Protein AF-A0A7G8BDU5-F1 (afdb_monomer_lite)

Sequence (96 aa):
MIPECQHVLPGGKKCRAIALRGKTHCHHHSPTRKRHAPRPYRLRQTALLGPLPELSSHDAVQQVISQTVHALANGDISVCRAQVLITSLQLAAKTL

Organism: NCBI:txid2763107

pLDDT: mean 81.03, std 14.31, range [47.91, 93.5]

Foldseek 3Di:
DFAAAQDQDPVRDGHRHTPDVPGNHRPVPPPVPPVPPPPPPPPLPPPLPPPQPDLPDPVSLVVVLVSLVVSVVVVSDDPVVSVVSNVVSVVVNVVD

Structure (mmCIF, N/CA/C/O backbone):
data_AF-A0A7G8BDU5-F1
#
_entry.id   AF-A0A7G8BDU5-F1
#
loop_
_atom_site.group_PDB
_atom_site.id
_atom_site.type_symbol
_atom_site.label_atom_id
_atom_site.label_alt_id
_atom_site.label_comp_id
_atom_site.label_asym_id
_atom_site.label_entity_id
_atom_site.label_seq_id
_atom_site.pdbx_PDB_ins_code
_atom_site.Cartn_x
_atom_site.Cartn_y
_atom_site.Cartn_z
_atom_site.occupancy
_atom_site.B_iso_or_equiv
_atom_site.auth_seq_id
_atom_site.auth_comp_id
_atom_site.auth_asym_id
_atom_site.auth_atom_id
_atom_site.pdbx_PDB_model_num
ATOM 1 N N . MET A 1 1 ? -22.677 12.616 36.542 1.00 73.62 1 MET A N 1
ATOM 2 C CA . MET A 1 1 ? -21.639 11.562 36.455 1.00 73.62 1 MET A CA 1
ATOM 3 C C . MET A 1 1 ? -21.302 11.316 34.994 1.00 73.62 1 MET A C 1
ATOM 5 O O . MET A 1 1 ? -22.220 11.229 34.189 1.00 73.62 1 MET A O 1
ATOM 9 N N . ILE A 1 2 ? -20.017 11.235 34.646 1.00 81.75 2 ILE A N 1
ATOM 10 C CA . ILE A 1 2 ? -19.577 10.854 33.298 1.00 81.75 2 ILE A CA 1
ATOM 11 C C . ILE A 1 2 ? -19.476 9.321 33.274 1.00 81.75 2 ILE A C 1
ATOM 13 O O . ILE A 1 2 ? -18.748 8.776 34.102 1.00 81.75 2 ILE A O 1
ATOM 17 N N . PRO A 1 3 ? -20.211 8.609 32.401 1.00 87.69 3 PRO A N 1
ATOM 18 C CA . PRO A 1 3 ? -20.175 7.152 32.382 1.00 87.69 3 PRO A CA 1
ATOM 19 C C . PRO A 1 3 ? -18.804 6.647 31.920 1.00 87.69 3 PRO A C 1
ATOM 21 O O . PRO A 1 3 ? -18.249 7.132 30.935 1.00 87.69 3 PRO A O 1
ATOM 24 N N . GLU A 1 4 ? -18.268 5.648 32.615 1.00 92.06 4 GLU A N 1
ATOM 25 C CA . GLU A 1 4 ? -17.043 4.944 32.226 1.00 92.06 4 GLU A CA 1
ATOM 26 C C . GLU A 1 4 ? -17.348 3.735 31.339 1.00 92.06 4 GLU A C 1
ATOM 28 O O . GLU A 1 4 ? -18.440 3.162 31.365 1.00 92.06 4 GLU A O 1
ATOM 33 N N . CYS A 1 5 ? -16.352 3.312 30.566 1.00 93.00 5 CYS A N 1
ATOM 34 C CA . CYS A 1 5 ? -16.430 2.111 29.755 1.00 93.00 5 CYS A CA 1
ATOM 35 C C . CYS A 1 5 ? -16.648 0.863 30.625 1.00 93.00 5 CYS A C 1
ATOM 37 O O . CYS A 1 5 ? -15.909 0.595 31.570 1.00 93.00 5 CYS A O 1
ATOM 39 N N . GLN A 1 6 ? -17.612 0.030 30.241 1.00 92.12 6 GLN A N 1
ATOM 40 C CA . GLN A 1 6 ? -17.917 -1.219 30.948 1.00 92.12 6 GLN A CA 1
ATOM 41 C C . GLN A 1 6 ? -17.025 -2.412 30.542 1.00 92.12 6 GLN A C 1
ATOM 43 O O . GLN A 1 6 ? -17.218 -3.513 31.042 1.00 92.12 6 GLN A O 1
ATOM 48 N N . HIS A 1 7 ? -16.032 -2.219 29.664 1.00 90.94 7 HIS A N 1
ATOM 49 C CA . HIS A 1 7 ? -15.172 -3.307 29.188 1.00 90.94 7 HIS A CA 1
ATOM 50 C C . HIS A 1 7 ? -14.170 -3.756 30.260 1.00 90.94 7 HIS A C 1
ATOM 52 O O . HIS A 1 7 ? -13.492 -2.922 30.867 1.00 90.94 7 HIS A O 1
ATOM 58 N N . VAL A 1 8 ? -14.026 -5.070 30.434 1.00 91.94 8 VAL A N 1
ATOM 59 C CA . VAL A 1 8 ? -13.012 -5.696 31.293 1.00 91.94 8 VAL A CA 1
ATOM 60 C C . VAL A 1 8 ? -11.864 -6.187 30.413 1.00 91.94 8 VAL A C 1
ATOM 62 O O . VAL A 1 8 ? -12.076 -6.941 29.467 1.00 91.94 8 VAL A O 1
ATOM 65 N N . LEU A 1 9 ? -10.649 -5.716 30.698 1.00 88.12 9 LEU A N 1
ATOM 66 C CA . LEU A 1 9 ? -9.432 -6.104 29.986 1.00 88.12 9 LEU A CA 1
ATOM 67 C C . LEU A 1 9 ? -9.073 -7.574 30.281 1.00 88.12 9 LEU A C 1
ATOM 69 O O . LEU A 1 9 ? -9.460 -8.085 31.331 1.00 88.12 9 LEU A O 1
ATOM 73 N N . PRO A 1 10 ? -8.256 -8.238 29.437 1.00 85.62 10 PRO A N 1
ATOM 74 C CA . PRO A 1 10 ? -7.858 -9.639 29.642 1.00 85.62 10 PRO A CA 1
ATOM 75 C C . PRO A 1 10 ? -7.230 -9.936 31.013 1.00 85.62 10 PRO A C 1
ATOM 77 O O . PRO A 1 10 ? -7.355 -11.040 31.520 1.00 85.62 10 PRO A O 1
ATOM 80 N N . GLY A 1 11 ? -6.595 -8.942 31.645 1.00 86.38 11 GLY A N 1
ATOM 81 C CA . GLY A 1 11 ? -6.048 -9.045 33.003 1.00 86.38 11 GLY A CA 1
ATOM 82 C C . GLY A 1 11 ? -7.038 -8.717 34.131 1.00 86.38 11 GLY A C 1
ATOM 83 O O . GLY A 1 11 ? -6.600 -8.333 35.211 1.00 86.38 11 GLY A O 1
ATOM 84 N N . GLY A 1 12 ? -8.350 -8.732 33.876 1.00 89.44 12 GLY A N 1
ATOM 85 C CA . GLY A 1 12 ? -9.407 -8.488 34.871 1.00 89.44 12 GLY A CA 1
ATOM 86 C C . GLY A 1 12 ? -9.617 -7.022 35.277 1.00 89.44 12 GLY A C 1
ATOM 87 O O . GLY A 1 12 ? -10.565 -6.699 35.988 1.00 89.44 12 GLY A O 1
ATOM 88 N N . LYS A 1 13 ? -8.768 -6.097 34.817 1.00 89.69 13 LYS A N 1
ATOM 89 C CA . LYS A 1 13 ? -8.900 -4.662 35.115 1.00 89.69 13 LYS A CA 1
ATOM 90 C C . LYS A 1 13 ? -9.979 -4.020 34.242 1.00 89.69 13 LYS A C 1
ATOM 92 O O . LYS A 1 13 ? -10.033 -4.256 33.037 1.00 89.69 13 LYS A O 1
ATOM 97 N N . LYS A 1 14 ? -10.803 -3.147 34.824 1.00 91.31 14 LYS A N 1
ATOM 98 C CA . LYS A 1 14 ? -11.809 -2.377 34.079 1.00 91.31 14 LYS A CA 1
ATOM 99 C C . LYS A 1 14 ? -11.151 -1.295 33.217 1.00 91.31 14 LYS A C 1
ATOM 101 O O . LYS A 1 14 ? -10.174 -0.663 33.626 1.00 91.31 14 LYS A O 1
ATOM 106 N N . CYS A 1 15 ? -11.692 -1.067 32.026 1.00 89.19 15 CYS A N 1
ATOM 107 C CA . CYS A 1 15 ? -11.275 0.027 31.162 1.00 89.19 15 CYS A CA 1
ATOM 108 C C . CYS A 1 15 ? -11.644 1.372 31.809 1.00 89.19 15 CYS A C 1
ATOM 110 O O . CYS A 1 15 ? -12.818 1.677 31.976 1.00 89.19 15 CYS A O 1
ATOM 112 N N . ARG A 1 16 ? -10.642 2.195 32.132 1.00 91.50 16 ARG A N 1
ATOM 113 C CA . ARG A 1 16 ? -10.817 3.518 32.769 1.00 91.50 16 ARG A CA 1
ATOM 114 C C . ARG A 1 16 ? -11.138 4.649 31.780 1.00 91.50 16 ARG A C 1
ATOM 116 O O . ARG A 1 16 ? -11.025 5.822 32.112 1.00 91.50 16 ARG A O 1
ATOM 123 N N . ALA A 1 17 ? -11.463 4.313 30.533 1.00 91.62 17 ALA A N 1
ATOM 124 C CA . ALA A 1 17 ? -11.804 5.304 29.519 1.00 91.62 17 ALA A CA 1
ATOM 125 C C . ALA A 1 17 ? -13.265 5.747 29.660 1.00 91.62 17 ALA A C 1
ATOM 127 O O . ALA A 1 17 ? -14.133 4.943 30.000 1.00 91.62 17 ALA A O 1
ATOM 128 N N . ILE A 1 18 ? -13.550 7.000 29.311 1.00 92.62 18 ILE A N 1
ATOM 129 C CA . ILE A 1 18 ? -14.911 7.544 29.297 1.00 92.62 18 ILE A CA 1
ATOM 130 C C . ILE A 1 18 ? -15.739 6.857 28.202 1.00 92.62 18 ILE A C 1
ATOM 132 O O . ILE A 1 18 ? -15.276 6.657 27.071 1.00 92.62 18 ILE A O 1
ATOM 136 N N . ALA A 1 19 ? -16.969 6.477 28.538 1.00 92.31 19 ALA A N 1
ATOM 137 C CA . ALA A 1 19 ? -17.923 5.950 27.581 1.00 92.31 19 ALA A CA 1
ATOM 138 C C . ALA A 1 19 ? -18.417 7.060 26.644 1.00 92.31 19 ALA A C 1
ATOM 140 O O . ALA A 1 19 ? -18.572 8.220 27.028 1.00 92.31 19 ALA A O 1
ATOM 141 N N . LEU A 1 20 ? -18.663 6.703 25.383 1.00 89.44 20 LEU A N 1
ATOM 142 C CA . LEU A 1 20 ? -19.249 7.638 24.425 1.00 89.44 20 LEU A CA 1
ATOM 143 C C . LEU A 1 20 ? -20.650 8.069 24.892 1.00 89.44 20 LEU A C 1
ATOM 145 O O . LEU A 1 20 ? -21.353 7.297 25.543 1.00 89.44 20 LEU A O 1
ATOM 149 N N . ARG A 1 21 ? -21.080 9.286 24.529 1.00 88.38 21 ARG A N 1
ATOM 150 C CA . ARG A 1 21 ? -22.416 9.798 24.889 1.00 88.38 21 ARG A CA 1
ATOM 151 C C . ARG A 1 21 ? -23.503 8.802 24.466 1.00 88.38 21 ARG A C 1
ATOM 153 O O . ARG A 1 21 ? -23.546 8.398 23.306 1.00 88.38 21 ARG A O 1
ATOM 160 N N . GLY A 1 22 ? -24.344 8.395 25.419 1.00 86.88 22 GLY A N 1
ATOM 161 C CA . GLY A 1 22 ? -25.429 7.431 25.199 1.00 86.88 22 GLY A CA 1
ATOM 162 C C . GLY A 1 22 ? -24.984 5.981 24.965 1.00 86.88 22 GLY A C 1
ATOM 163 O O . GLY A 1 22 ? -25.804 5.159 24.570 1.00 86.88 22 GLY A O 1
ATOM 164 N N . LYS A 1 23 ? -23.705 5.641 25.179 1.00 88.69 23 LYS A N 1
ATOM 165 C CA . LYS A 1 23 ? -23.169 4.280 25.010 1.00 88.69 23 LYS A CA 1
ATOM 166 C C . LYS A 1 23 ? -22.538 3.770 26.307 1.00 88.69 23 LYS A C 1
ATOM 168 O O . LYS A 1 23 ? -22.142 4.541 27.169 1.00 88.69 23 LYS A O 1
ATOM 173 N N . THR A 1 24 ? -22.385 2.451 26.406 1.00 90.44 24 THR 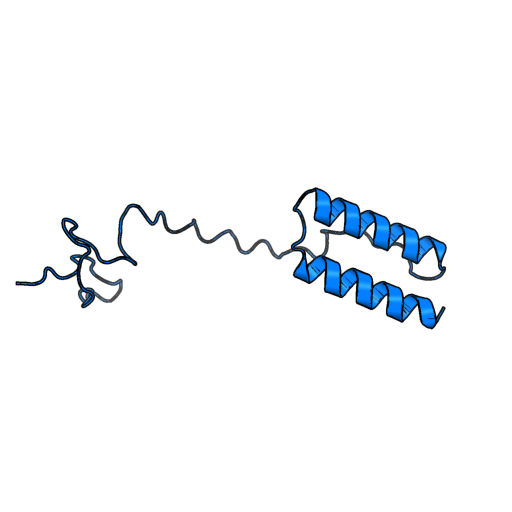A N 1
ATOM 174 C CA . THR A 1 24 ? -21.753 1.755 27.547 1.00 90.44 24 THR A CA 1
ATOM 175 C C . THR A 1 24 ? -20.242 1.552 27.392 1.00 90.44 24 THR A C 1
ATOM 177 O O . THR A 1 24 ? -19.552 1.156 28.331 1.00 90.44 24 THR A O 1
ATOM 180 N N . HIS A 1 25 ? -19.701 1.829 26.204 1.00 91.25 25 HIS A N 1
ATOM 181 C CA . HIS A 1 25 ? -18.307 1.577 25.854 1.00 91.25 25 HIS A CA 1
ATOM 182 C C . HIS A 1 25 ? -17.611 2.844 25.347 1.00 91.25 25 HIS A C 1
ATOM 184 O O . HIS A 1 25 ? -18.237 3.721 24.741 1.00 91.25 25 HIS A O 1
ATOM 190 N N . CYS A 1 26 ? -16.297 2.933 25.569 1.00 91.44 26 CYS A N 1
ATOM 191 C CA . CYS A 1 26 ? -15.467 3.986 24.991 1.00 91.44 26 CYS A CA 1
ATOM 192 C C . CYS A 1 26 ? -15.317 3.805 23.476 1.00 91.44 26 CYS A C 1
ATOM 194 O O . CYS A 1 26 ? -15.687 2.779 22.902 1.00 91.44 26 CYS A O 1
ATOM 196 N N . HIS A 1 27 ? -14.709 4.788 22.818 1.00 87.44 27 HIS A N 1
ATOM 197 C CA . HIS A 1 27 ? -14.456 4.739 21.380 1.00 87.44 27 HIS A CA 1
ATOM 198 C C . HIS A 1 27 ? -13.681 3.488 20.921 1.00 87.44 27 HIS A C 1
ATOM 200 O O . HIS A 1 27 ? -13.946 2.984 19.832 1.00 87.44 27 HIS A O 1
ATOM 206 N N . HIS A 1 28 ? -12.766 2.961 21.743 1.00 85.31 28 HIS A N 1
ATOM 207 C CA . HIS A 1 28 ? -11.961 1.777 21.417 1.00 85.31 28 HIS A CA 1
ATOM 208 C C . HIS A 1 28 ? -12.728 0.453 21.581 1.00 85.31 28 HIS A C 1
ATOM 210 O O . HIS A 1 28 ? -12.522 -0.479 20.809 1.00 85.31 28 HIS A O 1
ATOM 216 N N . HIS A 1 29 ? -13.640 0.387 22.552 1.00 87.38 29 HIS A N 1
ATOM 217 C CA . HIS A 1 29 ? -14.443 -0.802 22.856 1.00 87.38 29 HIS A CA 1
ATOM 218 C C . HIS A 1 29 ? -15.874 -0.714 22.314 1.00 87.38 29 HIS A C 1
ATOM 220 O O . HIS A 1 29 ? -16.731 -1.506 22.694 1.00 87.38 29 HIS A O 1
ATOM 226 N N . SER A 1 30 ? -16.164 0.263 21.450 1.00 84.38 30 SER A N 1
ATOM 227 C CA . SER A 1 30 ? -17.491 0.400 20.862 1.00 84.38 30 SER A CA 1
ATOM 228 C C . SER A 1 30 ? -17.782 -0.803 19.953 1.00 84.38 30 SER A C 1
ATOM 230 O O . SER A 1 30 ? -16.957 -1.086 19.087 1.00 84.38 30 SER A O 1
ATOM 232 N N . PRO A 1 31 ? -18.946 -1.470 20.071 1.00 72.12 31 PRO A N 1
ATOM 233 C CA . PRO A 1 31 ? -19.303 -2.621 19.231 1.00 72.12 31 PRO A CA 1
ATOM 234 C C . PRO A 1 31 ? -19.277 -2.314 17.727 1.00 72.12 31 PRO A C 1
ATOM 236 O O . PRO A 1 31 ? -19.058 -3.198 16.904 1.00 72.12 31 PRO A O 1
ATOM 239 N N . THR A 1 32 ? -19.473 -1.042 17.360 1.00 68.38 32 THR A N 1
ATOM 240 C CA . THR A 1 32 ? -19.410 -0.570 15.970 1.00 68.38 32 THR A CA 1
ATOM 241 C C . THR A 1 32 ? -17.989 -0.549 15.419 1.00 68.38 32 THR A C 1
ATOM 243 O O . THR A 1 32 ? -17.810 -0.668 14.209 1.00 68.38 32 THR A O 1
ATOM 246 N N . ARG A 1 33 ? -16.961 -0.482 16.279 1.00 65.31 33 ARG A N 1
ATOM 247 C CA . ARG A 1 33 ? -15.637 -0.984 15.915 1.00 65.31 33 ARG A CA 1
ATOM 248 C C . ARG A 1 33 ? -15.729 -2.500 15.972 1.00 65.31 33 ARG A C 1
ATOM 250 O O . ARG A 1 33 ? -15.242 -3.131 16.908 1.00 65.31 33 ARG A O 1
ATOM 257 N N . LYS A 1 34 ? -16.291 -3.101 14.921 1.00 57.28 34 LYS A N 1
ATOM 258 C CA . LYS A 1 34 ? -15.795 -4.406 14.490 1.00 57.28 34 LYS A CA 1
ATOM 259 C C . LYS A 1 34 ? -14.285 -4.213 14.431 1.00 57.28 34 LYS A C 1
ATOM 261 O O . LYS A 1 34 ? -13.812 -3.452 13.587 1.00 57.28 34 LYS A O 1
ATOM 266 N N . ARG A 1 35 ? -13.541 -4.769 15.399 1.00 57.06 35 ARG A N 1
ATOM 267 C CA . ARG A 1 35 ? -12.089 -4.904 15.275 1.00 57.06 35 ARG A CA 1
ATOM 268 C C . ARG A 1 35 ? -11.952 -5.505 13.892 1.00 57.06 35 ARG A C 1
ATOM 270 O O . ARG A 1 35 ? -12.489 -6.593 13.690 1.00 57.06 35 ARG A O 1
ATOM 277 N N . HIS A 1 36 ? -11.419 -4.755 12.922 1.00 49.84 36 HIS A N 1
ATOM 278 C CA . HIS A 1 36 ? -11.092 -5.350 11.638 1.00 49.84 36 HIS A CA 1
ATOM 279 C C . HIS A 1 36 ? -10.330 -6.600 12.031 1.00 49.84 36 HIS A C 1
ATOM 281 O O . HIS A 1 36 ? -9.323 -6.466 12.734 1.00 49.84 36 HIS A O 1
ATOM 287 N N . ALA A 1 37 ? -10.919 -7.777 11.760 1.00 54.78 37 ALA A N 1
ATOM 288 C C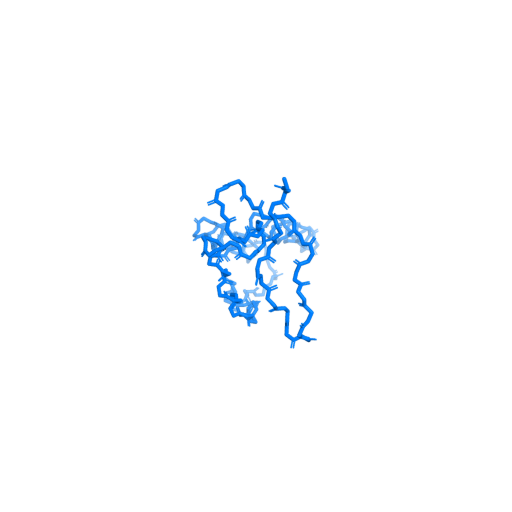A . ALA A 1 37 ? -10.313 -9.048 12.125 1.00 54.78 37 ALA A CA 1
ATOM 289 C C . ALA A 1 37 ? -8.851 -8.895 11.738 1.00 54.78 37 ALA A C 1
ATOM 291 O O . ALA A 1 37 ? -8.657 -8.402 10.618 1.00 54.78 37 ALA A O 1
ATOM 292 N N . PRO A 1 38 ? -7.888 -9.119 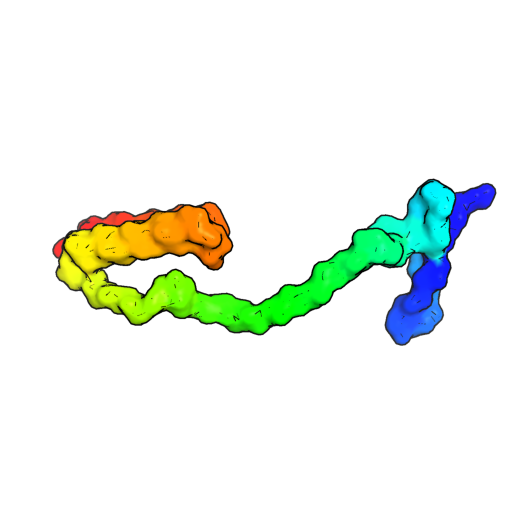12.664 1.00 50.44 38 PRO A N 1
ATOM 293 C CA . PRO A 1 38 ? -6.485 -8.819 12.420 1.00 50.44 38 PRO A CA 1
ATOM 294 C C . PRO A 1 38 ? -6.210 -9.369 11.042 1.00 50.44 38 PRO A C 1
ATOM 296 O O . PRO A 1 38 ? -6.329 -10.579 10.847 1.00 50.44 38 PRO A O 1
ATOM 299 N N . ARG A 1 39 ? -6.079 -8.454 10.063 1.00 55.28 39 ARG A N 1
ATOM 300 C CA . ARG A 1 39 ? -6.041 -8.839 8.654 1.00 55.28 39 ARG A CA 1
ATOM 301 C C . ARG A 1 39 ? -4.897 -9.824 8.677 1.00 55.28 39 ARG A C 1
ATOM 303 O O . ARG A 1 39 ? -3.847 -9.394 9.177 1.00 55.28 39 ARG A O 1
ATOM 310 N N . PRO A 1 40 ? -5.125 -11.118 8.347 1.00 50.78 40 PRO A N 1
ATOM 311 C CA . PRO A 1 40 ? -4.110 -12.131 8.570 1.00 50.78 40 PRO A CA 1
ATOM 312 C C . PRO A 1 40 ? -2.845 -11.504 8.041 1.00 50.78 40 PRO A C 1
ATOM 314 O O . PRO A 1 40 ? -2.917 -10.845 6.992 1.00 50.78 40 PRO A O 1
ATOM 317 N N . TYR A 1 41 ? -1.771 -11.551 8.831 1.00 48.47 41 TYR A N 1
ATOM 318 C CA . TYR A 1 41 ? -0.454 -11.181 8.356 1.00 48.47 41 TYR A CA 1
ATOM 319 C C . TYR A 1 41 ? -0.227 -12.121 7.177 1.00 48.47 41 TYR A C 1
ATOM 321 O O . TYR A 1 41 ? 0.325 -13.206 7.309 1.00 48.47 41 TYR A O 1
ATOM 329 N N . ARG A 1 42 ? -0.787 -11.765 6.015 1.00 52.06 42 ARG A N 1
ATOM 330 C CA . ARG A 1 42 ? -0.375 -12.256 4.735 1.00 52.06 42 ARG A CA 1
ATOM 331 C C . ARG A 1 42 ? 1.045 -11.773 4.815 1.00 52.06 42 ARG A C 1
ATOM 333 O O . ARG A 1 42 ? 1.265 -10.561 4.746 1.00 52.06 42 ARG A O 1
ATOM 340 N N . LEU A 1 43 ? 1.959 -12.706 5.098 1.00 47.91 43 LEU A N 1
ATOM 341 C CA . LEU A 1 43 ? 3.282 -12.716 4.504 1.00 47.91 43 LEU A CA 1
ATOM 342 C C . LEU A 1 43 ? 3.067 -12.001 3.192 1.00 47.91 43 LEU A C 1
ATOM 344 O O . LEU A 1 43 ? 2.334 -12.516 2.343 1.00 47.91 43 LEU A O 1
ATOM 348 N N . ARG A 1 44 ? 3.419 -10.713 3.165 1.00 53.41 44 ARG A N 1
ATOM 349 C CA . ARG A 1 44 ? 2.978 -9.819 2.106 1.00 53.41 44 ARG A CA 1
ATOM 350 C C . ARG A 1 44 ? 3.925 -10.210 1.009 1.00 53.41 44 ARG A C 1
ATOM 352 O O . ARG A 1 44 ? 4.997 -9.622 0.916 1.00 53.41 44 ARG A O 1
ATOM 359 N N . GLN A 1 45 ? 3.585 -11.334 0.376 1.00 50.09 45 GLN A N 1
ATOM 360 C CA . GLN A 1 45 ? 4.446 -12.079 -0.499 1.00 50.09 45 GLN A CA 1
ATOM 361 C C . GLN A 1 45 ? 4.949 -11.016 -1.444 1.00 50.09 45 GLN A C 1
ATOM 363 O O . GLN A 1 45 ? 4.178 -10.295 -2.080 1.00 50.09 45 GLN A O 1
ATOM 368 N N . THR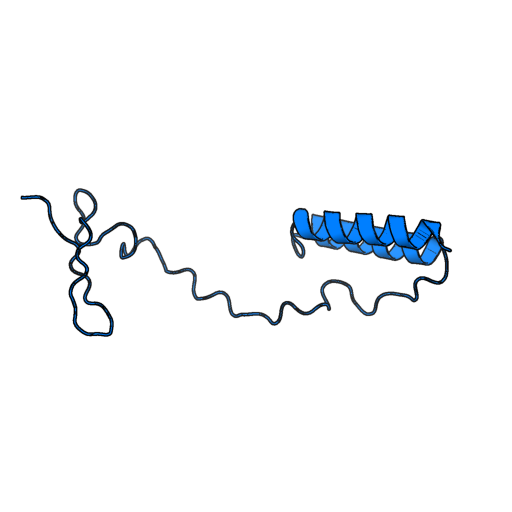 A 1 46 ? 6.257 -10.909 -1.511 1.00 50.19 46 THR A N 1
ATOM 369 C CA . THR A 1 46 ? 6.991 -10.263 -2.587 1.00 50.19 46 THR A CA 1
ATOM 370 C C . THR A 1 46 ? 6.664 -10.883 -3.961 1.00 50.19 46 THR A C 1
ATOM 372 O O . THR A 1 46 ? 7.400 -10.660 -4.901 1.00 50.19 46 THR A O 1
ATOM 375 N N . ALA A 1 47 ? 5.553 -11.622 -4.082 1.00 52.56 47 ALA A N 1
ATOM 376 C CA . ALA A 1 47 ? 4.928 -12.160 -5.278 1.00 52.56 47 ALA A CA 1
ATOM 377 C C . ALA A 1 47 ? 3.845 -11.224 -5.861 1.00 52.56 47 ALA A C 1
ATOM 379 O O . ALA A 1 47 ? 3.054 -11.655 -6.691 1.00 52.56 47 ALA A O 1
ATOM 380 N N . LEU A 1 48 ? 3.743 -9.963 -5.403 1.00 52.22 48 LEU A N 1
ATOM 381 C CA . LEU A 1 48 ? 2.846 -8.971 -6.033 1.00 52.22 48 LEU A CA 1
ATOM 382 C C . LEU A 1 48 ? 3.251 -8.667 -7.478 1.00 52.22 48 LEU A C 1
ATOM 384 O O . LEU A 1 48 ? 2.419 -8.316 -8.303 1.00 52.22 48 LEU A O 1
ATOM 388 N N . LEU A 1 49 ? 4.535 -8.826 -7.760 1.00 56.56 49 LEU A N 1
ATOM 389 C CA . LEU A 1 49 ? 5.072 -8.999 -9.094 1.00 56.56 49 LEU A CA 1
ATOM 390 C C . LEU A 1 49 ? 5.437 -10.487 -9.134 1.00 56.56 49 LEU A C 1
ATOM 392 O O . LEU A 1 49 ? 5.935 -10.998 -8.131 1.00 56.56 49 LEU A O 1
ATOM 396 N N . GLY A 1 50 ? 5.129 -11.212 -10.208 1.00 62.78 50 GLY A N 1
ATOM 397 C CA . GLY A 1 50 ? 5.577 -12.601 -10.362 1.00 62.78 50 GLY A CA 1
ATOM 398 C C . GLY A 1 50 ? 7.114 -12.714 -10.341 1.00 62.78 50 GLY A C 1
ATOM 399 O O . GLY A 1 50 ? 7.798 -11.806 -9.868 1.00 62.78 50 GLY A O 1
ATOM 400 N N . PRO A 1 51 ? 7.714 -13.799 -10.859 1.00 64.56 51 PRO A N 1
ATOM 401 C CA . PRO A 1 51 ? 9.155 -13.785 -11.101 1.00 64.56 51 PRO A CA 1
ATOM 402 C C . PRO A 1 51 ? 9.489 -12.559 -11.962 1.00 64.56 51 PRO A C 1
ATOM 404 O O . PRO A 1 51 ? 9.024 -12.443 -13.096 1.00 64.56 51 PRO A O 1
ATOM 407 N N . LEU A 1 52 ? 10.216 -11.603 -11.377 1.00 68.38 52 LEU A N 1
ATOM 408 C CA . LEU A 1 52 ? 10.655 -10.422 -12.101 1.00 68.38 52 LEU A CA 1
ATOM 409 C C . LEU A 1 52 ? 11.606 -10.886 -13.208 1.00 68.38 52 LEU A C 1
ATOM 411 O O . LEU A 1 52 ? 12.477 -11.715 -12.929 1.00 68.38 52 LEU A O 1
ATOM 415 N N . PRO A 1 53 ? 11.452 -10.386 -14.446 1.00 72.06 53 PRO A N 1
ATOM 416 C CA . PRO A 1 53 ? 12.439 -10.626 -15.480 1.00 72.06 53 PRO A CA 1
ATOM 417 C C . PRO A 1 53 ? 13.794 -10.085 -15.019 1.00 72.06 53 PRO A C 1
ATOM 419 O O . PRO A 1 53 ? 13.877 -9.130 -14.240 1.00 72.06 53 PRO A O 1
ATOM 422 N N . GLU A 1 54 ? 14.862 -10.706 -15.505 1.00 79.00 54 GLU A N 1
ATOM 423 C CA . GLU A 1 54 ? 16.211 -10.214 -15.269 1.00 79.00 54 GLU A CA 1
ATOM 424 C C . GLU A 1 54 ? 16.335 -8.791 -15.828 1.00 79.00 54 GLU A C 1
ATOM 426 O O . GLU A 1 54 ? 16.015 -8.531 -16.988 1.00 79.00 54 GLU A O 1
ATOM 431 N N . LEU A 1 55 ? 16.771 -7.849 -14.990 1.00 81.50 55 LEU A N 1
ATOM 432 C CA . LEU A 1 55 ? 16.903 -6.434 -15.344 1.00 81.50 55 LEU A CA 1
ATOM 433 C C . LEU A 1 55 ? 18.195 -6.201 -16.143 1.00 81.50 55 LEU A C 1
ATOM 435 O O . LEU A 1 55 ? 19.030 -5.400 -15.745 1.00 81.50 55 LEU A O 1
ATOM 439 N N . SER A 1 56 ? 18.384 -6.936 -17.238 1.00 83.38 56 SER A N 1
ATOM 440 C CA . SER A 1 56 ? 19.591 -6.899 -18.077 1.00 83.38 56 SER A CA 1
ATOM 441 C C . SER A 1 56 ? 19.498 -5.908 -19.241 1.00 83.38 56 SER A C 1
ATOM 443 O O . SER A 1 56 ? 20.485 -5.665 -19.928 1.00 83.38 56 SER A O 1
ATOM 445 N N . SER A 1 57 ? 18.319 -5.332 -19.486 1.00 86.81 57 SER A N 1
ATOM 446 C CA . SER A 1 57 ? 18.073 -4.403 -20.591 1.00 86.81 57 SER A CA 1
ATOM 447 C C . SER A 1 57 ? 17.017 -3.357 -20.236 1.00 86.81 57 SER A C 1
ATOM 449 O O . SER A 1 57 ? 16.181 -3.563 -19.351 1.00 86.81 57 SER A O 1
ATOM 451 N N . HIS A 1 58 ? 17.016 -2.238 -20.965 1.00 88.44 58 HIS A N 1
ATOM 452 C CA . HIS A 1 58 ? 15.995 -1.200 -20.810 1.00 88.44 58 HIS A CA 1
ATOM 453 C C . HIS A 1 58 ? 14.570 -1.717 -21.070 1.00 88.44 58 HIS A C 1
ATOM 455 O O . HIS A 1 58 ? 13.649 -1.310 -20.363 1.00 88.44 58 HIS A O 1
ATOM 461 N N . ASP A 1 59 ? 14.381 -2.647 -22.010 1.00 89.88 59 ASP A N 1
ATOM 462 C CA . ASP A 1 59 ? 13.073 -3.260 -22.281 1.00 89.88 59 ASP A CA 1
ATOM 463 C C . ASP A 1 59 ? 12.562 -4.075 -21.088 1.00 89.88 59 ASP A C 1
ATOM 465 O O . ASP A 1 59 ? 11.394 -3.956 -20.707 1.00 89.88 59 ASP A O 1
ATOM 469 N N . ALA A 1 60 ? 13.440 -4.845 -20.434 1.00 88.25 60 ALA A N 1
ATOM 470 C CA . ALA A 1 60 ? 13.082 -5.586 -19.226 1.00 88.25 60 ALA A CA 1
ATOM 471 C C . ALA A 1 60 ? 12.648 -4.639 -18.095 1.00 88.25 60 ALA A C 1
ATOM 473 O O . ALA A 1 60 ? 11.649 -4.889 -17.416 1.00 88.25 60 ALA A O 1
ATOM 474 N N . VAL A 1 61 ? 13.333 -3.501 -17.934 1.00 89.75 61 VAL A N 1
ATOM 475 C CA . VAL A 1 61 ? 12.924 -2.464 -16.974 1.00 89.75 61 VAL A CA 1
ATOM 476 C C . VAL A 1 61 ? 11.529 -1.923 -17.311 1.00 89.75 61 VAL A C 1
ATOM 478 O O . VAL A 1 61 ? 10.686 -1.814 -16.416 1.00 89.75 61 VAL A O 1
ATOM 481 N N . GLN A 1 62 ? 11.257 -1.603 -18.580 1.00 91.06 62 GLN A N 1
ATOM 482 C CA . GLN A 1 62 ? 9.950 -1.086 -19.010 1.00 91.06 62 GLN A CA 1
ATOM 483 C C . GLN A 1 62 ? 8.818 -2.087 -18.743 1.00 91.06 62 GLN A C 1
ATOM 485 O O . GLN A 1 62 ? 7.748 -1.696 -18.266 1.00 91.06 62 GLN A O 1
ATOM 490 N N . GLN A 1 63 ? 9.063 -3.383 -18.955 1.00 90.50 63 GLN A N 1
ATOM 491 C CA . GLN A 1 63 ? 8.100 -4.435 -18.622 1.00 90.50 63 GLN A CA 1
ATOM 492 C C . GLN A 1 63 ? 7.763 -4.454 -17.126 1.00 90.50 63 GLN A C 1
ATOM 494 O O . GLN A 1 63 ? 6.586 -4.504 -16.759 1.00 90.50 63 GLN A O 1
ATOM 499 N N . VAL A 1 64 ? 8.763 -4.349 -16.247 1.00 90.00 64 VAL A N 1
ATOM 500 C CA . VAL A 1 64 ? 8.531 -4.331 -14.791 1.00 90.00 64 VAL A CA 1
ATOM 501 C C . VAL A 1 64 ? 7.804 -3.062 -14.345 1.00 90.00 64 VAL A C 1
ATOM 503 O O . VAL A 1 64 ? 6.920 -3.121 -13.482 1.00 90.00 64 VAL A O 1
ATOM 506 N N . ILE A 1 65 ? 8.124 -1.909 -14.939 1.00 91.81 65 ILE A N 1
ATOM 507 C CA . ILE A 1 65 ? 7.399 -0.659 -14.673 1.00 91.81 65 ILE A CA 1
ATOM 508 C C . ILE A 1 65 ? 5.923 -0.822 -15.059 1.00 91.81 65 ILE A C 1
ATOM 510 O O . ILE A 1 65 ? 5.051 -0.507 -14.248 1.00 91.81 65 ILE A O 1
ATOM 514 N N . SER A 1 66 ? 5.634 -1.380 -16.238 1.00 91.94 66 SER A N 1
ATOM 515 C CA . SER A 1 66 ? 4.263 -1.650 -16.689 1.00 91.94 66 SER A CA 1
ATOM 516 C C . SER A 1 66 ? 3.507 -2.570 -15.720 1.00 91.94 66 SER A C 1
ATOM 518 O O . SER A 1 66 ? 2.407 -2.230 -15.276 1.00 91.94 66 SER A O 1
ATOM 520 N N . GLN A 1 67 ? 4.121 -3.676 -15.288 1.00 90.44 67 GLN A N 1
ATOM 521 C CA . GLN A 1 67 ? 3.530 -4.578 -14.290 1.00 90.44 67 GLN A CA 1
ATOM 522 C C . GLN A 1 67 ? 3.239 -3.864 -12.960 1.00 90.44 67 GLN A C 1
ATOM 524 O O . GLN A 1 67 ? 2.184 -4.068 -12.356 1.00 90.44 67 GLN A O 1
ATOM 529 N N . THR A 1 68 ? 4.140 -2.983 -12.521 1.00 90.12 68 THR A N 1
ATOM 530 C CA . THR A 1 68 ? 3.965 -2.192 -11.293 1.00 90.12 68 THR A CA 1
ATOM 531 C C . THR A 1 68 ? 2.792 -1.215 -11.417 1.00 90.12 68 THR A C 1
ATOM 533 O O . THR A 1 68 ? 2.015 -1.064 -10.472 1.00 90.12 68 THR A O 1
ATOM 536 N N . VAL A 1 69 ? 2.619 -0.584 -12.583 1.00 91.94 69 VAL A N 1
ATOM 537 C CA . VAL A 1 69 ? 1.477 0.300 -12.869 1.00 91.94 69 VAL A CA 1
ATOM 538 C C . VAL A 1 69 ? 0.162 -0.481 -12.864 1.00 91.94 69 VAL A C 1
ATOM 540 O O . VAL A 1 69 ? -0.804 -0.030 -12.250 1.00 91.94 69 VAL A O 1
ATOM 543 N N . HIS A 1 70 ? 0.124 -1.672 -13.466 1.00 91.31 70 HIS A N 1
ATOM 544 C CA . HIS A 1 70 ? -1.064 -2.530 -13.435 1.00 91.31 70 HIS A CA 1
ATOM 545 C C . HIS A 1 70 ? -1.432 -2.961 -12.009 1.00 91.31 70 HIS A C 1
ATOM 547 O O . HIS A 1 70 ? -2.588 -2.828 -11.608 1.00 91.31 70 HIS A O 1
ATOM 553 N N . ALA A 1 71 ? -0.455 -3.392 -11.208 1.00 86.94 71 ALA A N 1
ATOM 554 C CA . ALA A 1 71 ? -0.682 -3.748 -9.806 1.00 86.94 71 ALA A CA 1
ATOM 555 C C . ALA A 1 71 ? -1.177 -2.551 -8.969 1.00 86.94 71 ALA A C 1
ATOM 557 O O . ALA A 1 71 ? -1.971 -2.718 -8.039 1.00 86.94 71 ALA A O 1
ATOM 558 N N . LEU A 1 72 ? -0.721 -1.333 -9.286 1.00 89.69 72 LEU A N 1
ATOM 559 C CA . LEU A 1 72 ? -1.219 -0.113 -8.653 1.00 89.69 72 LEU A CA 1
ATOM 560 C C . LEU A 1 72 ? -2.674 0.168 -9.048 1.00 89.69 72 LEU A C 1
ATOM 562 O O . LEU A 1 72 ? -3.489 0.450 -8.170 1.00 89.69 72 LEU A O 1
ATOM 566 N N . ALA A 1 73 ? -3.003 0.064 -10.338 1.00 91.00 73 ALA A N 1
ATOM 567 C CA . ALA A 1 73 ? -4.354 0.287 -10.851 1.00 91.00 73 ALA A CA 1
ATOM 568 C C . ALA A 1 73 ? -5.375 -0.707 -10.268 1.00 91.00 73 ALA A C 1
ATOM 570 O O . ALA A 1 73 ? -6.498 -0.321 -9.952 1.00 91.00 73 ALA A O 1
ATOM 571 N N . ASN A 1 74 ? -4.962 -1.958 -10.049 1.00 87.06 74 ASN A N 1
ATOM 572 C CA . ASN A 1 74 ? -5.795 -3.006 -9.450 1.00 87.06 74 ASN A CA 1
ATOM 573 C C . ASN A 1 74 ? -5.925 -2.899 -7.918 1.00 87.06 74 ASN A C 1
ATOM 575 O O . ASN A 1 74 ? -6.733 -3.599 -7.311 1.00 87.06 74 ASN A O 1
ATOM 579 N N . GLY A 1 75 ? -5.146 -2.026 -7.269 1.00 83.94 75 GLY A N 1
ATOM 580 C CA . GLY A 1 75 ? -5.144 -1.876 -5.811 1.00 83.94 75 GLY A CA 1
ATOM 581 C C . GLY A 1 75 ? -4.388 -2.979 -5.060 1.00 83.94 75 GLY A C 1
ATOM 582 O O . GLY A 1 75 ? -4.502 -3.079 -3.833 1.00 83.94 75 GLY A O 1
ATOM 583 N N . ASP A 1 76 ? -3.587 -3.780 -5.765 1.00 84.31 76 ASP A N 1
ATOM 584 C CA . ASP A 1 76 ? -2.774 -4.855 -5.188 1.00 84.31 76 ASP A CA 1
ATOM 585 C C . ASP A 1 76 ? -1.584 -4.291 -4.384 1.00 84.31 76 ASP A C 1
ATOM 587 O O . ASP A 1 76 ? -1.177 -4.833 -3.344 1.00 84.31 76 ASP A O 1
ATOM 591 N N . ILE A 1 77 ? -1.062 -3.135 -4.814 1.00 84.62 77 ILE A N 1
ATOM 592 C CA . ILE A 1 77 ? -0.037 -2.353 -4.110 1.00 84.62 77 ILE A CA 1
ATOM 593 C C . ILE A 1 77 ? -0.538 -0.952 -3.746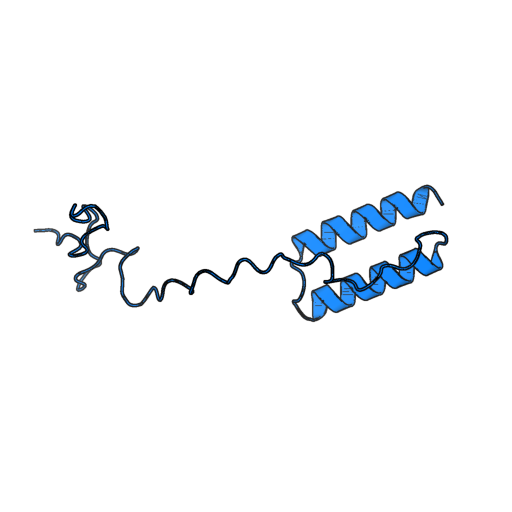 1.00 84.62 77 ILE A C 1
ATOM 595 O O . ILE A 1 77 ? -1.372 -0.351 -4.409 1.00 84.62 77 ILE A O 1
ATOM 599 N N . SER A 1 78 ? 0.011 -0.398 -2.665 1.00 87.00 78 SER A N 1
ATOM 600 C CA . SER A 1 78 ? -0.241 0.991 -2.267 1.00 87.00 78 SER A CA 1
ATOM 601 C C . SER A 1 78 ? 0.595 1.966 -3.096 1.00 87.00 78 SER A C 1
ATOM 603 O O . SER A 1 78 ? 1.754 1.663 -3.377 1.00 87.00 78 SER A O 1
ATOM 605 N N . VAL A 1 79 ? 0.087 3.181 -3.327 1.00 89.56 79 VAL A N 1
ATOM 606 C CA . VAL A 1 79 ? 0.790 4.282 -4.024 1.00 89.56 79 VAL A CA 1
ATOM 607 C C . VAL A 1 79 ? 2.226 4.477 -3.518 1.00 89.56 79 VAL A C 1
ATOM 609 O O . VAL A 1 79 ? 3.163 4.485 -4.303 1.00 89.56 79 VAL A O 1
ATOM 612 N N . CYS A 1 80 ? 2.423 4.522 -2.195 1.00 88.44 80 CYS A N 1
ATOM 613 C CA . CYS A 1 80 ? 3.750 4.658 -1.579 1.00 88.44 80 CYS A CA 1
ATOM 614 C C . CYS A 1 80 ? 4.725 3.533 -1.990 1.00 88.44 80 CYS A C 1
ATOM 616 O O . CYS A 1 80 ? 5.897 3.782 -2.249 1.00 88.44 80 CYS A O 1
ATOM 618 N N . ARG A 1 81 ? 4.233 2.293 -2.120 1.00 85.88 81 ARG A N 1
ATOM 619 C CA . ARG A 1 81 ? 5.050 1.149 -2.558 1.00 85.88 81 ARG A CA 1
ATOM 620 C C . ARG A 1 81 ? 5.374 1.227 -4.045 1.00 85.88 81 ARG A C 1
ATOM 622 O O . ARG A 1 81 ? 6.518 0.990 -4.411 1.00 85.88 81 ARG A O 1
ATOM 629 N N . ALA A 1 82 ? 4.387 1.572 -4.872 1.00 90.44 82 ALA A N 1
ATOM 630 C CA . ALA A 1 82 ? 4.589 1.758 -6.306 1.00 90.44 82 ALA A CA 1
ATOM 631 C C . ALA A 1 82 ? 5.634 2.849 -6.582 1.00 90.44 82 ALA A C 1
ATOM 633 O O . ALA A 1 82 ? 6.532 2.640 -7.391 1.00 90.44 82 ALA A O 1
ATOM 634 N N . GLN A 1 83 ? 5.573 3.963 -5.844 1.00 92.50 83 GLN A N 1
ATOM 635 C CA . GLN A 1 83 ? 6.534 5.056 -5.970 1.00 92.50 83 GLN A CA 1
ATOM 636 C C . GLN A 1 83 ? 7.971 4.588 -5.713 1.00 92.50 83 GLN A C 1
ATOM 638 O O . GLN A 1 83 ? 8.858 4.858 -6.521 1.00 92.50 83 GLN A O 1
ATOM 643 N N . VAL A 1 84 ? 8.202 3.872 -4.605 1.00 92.19 84 VAL A N 1
ATOM 644 C CA . VAL A 1 84 ? 9.531 3.340 -4.260 1.00 92.19 84 VAL A CA 1
ATOM 645 C C . VAL A 1 84 ? 10.039 2.390 -5.346 1.00 92.19 84 VAL A C 1
ATOM 647 O O . VAL A 1 84 ? 11.170 2.550 -5.799 1.00 92.19 84 VAL A O 1
ATOM 650 N N . LEU A 1 85 ? 9.199 1.458 -5.811 1.00 89.62 85 LEU A N 1
ATOM 651 C CA . LEU A 1 85 ? 9.565 0.493 -6.853 1.00 89.62 85 LEU A CA 1
ATOM 652 C C . LEU A 1 85 ? 9.953 1.183 -8.164 1.00 89.62 85 LEU A C 1
ATOM 654 O O . LEU A 1 85 ? 11.056 0.970 -8.659 1.00 89.62 85 LEU A O 1
ATOM 658 N N . ILE A 1 86 ? 9.102 2.067 -8.687 1.00 90.94 86 ILE A N 1
ATOM 659 C CA . ILE A 1 86 ? 9.363 2.772 -9.950 1.00 90.94 86 ILE A CA 1
ATOM 660 C C . ILE A 1 86 ? 10.637 3.616 -9.846 1.00 90.94 86 ILE A C 1
ATOM 662 O O . ILE A 1 86 ? 11.475 3.573 -10.743 1.00 90.94 86 ILE A O 1
ATOM 666 N N . THR A 1 87 ? 10.824 4.325 -8.731 1.00 93.50 87 THR A N 1
ATOM 667 C CA . THR A 1 87 ? 12.015 5.163 -8.520 1.00 93.50 87 THR A CA 1
ATOM 668 C C . THR A 1 87 ? 13.285 4.307 -8.475 1.00 93.50 87 THR A C 1
ATOM 670 O O . THR A 1 87 ? 14.291 4.655 -9.092 1.00 93.50 87 THR A O 1
ATOM 673 N N . SER A 1 88 ? 13.238 3.159 -7.790 1.00 89.88 88 SER A N 1
ATOM 674 C CA . SER A 1 88 ? 14.370 2.227 -7.729 1.00 89.88 88 SER A CA 1
ATOM 675 C C . SER A 1 88 ? 14.706 1.612 -9.094 1.00 89.88 88 SER A C 1
ATOM 677 O O . SER A 1 88 ? 15.880 1.534 -9.449 1.00 89.88 88 SER A O 1
ATOM 679 N N . LEU A 1 89 ? 13.694 1.265 -9.898 1.00 90.31 89 LEU A N 1
ATOM 680 C CA . LEU A 1 89 ? 13.869 0.731 -11.252 1.00 90.31 89 LEU A CA 1
ATOM 681 C C . LEU A 1 89 ? 14.464 1.775 -12.200 1.00 90.31 89 LEU A C 1
ATOM 683 O O . LEU A 1 89 ? 15.385 1.470 -12.951 1.00 90.31 89 LEU A O 1
ATOM 687 N N . GLN A 1 90 ? 13.989 3.020 -12.131 1.00 90.00 90 GLN A N 1
ATOM 688 C CA . GLN A 1 90 ? 14.548 4.128 -12.908 1.00 90.00 90 GLN A CA 1
ATOM 689 C C . GLN A 1 90 ? 16.002 4.417 -12.539 1.00 90.00 90 GLN A C 1
ATOM 691 O O . GLN A 1 90 ? 16.788 4.784 -13.408 1.00 90.00 90 GLN A O 1
ATOM 696 N N . LEU A 1 91 ? 16.367 4.276 -11.261 1.00 91.19 91 LEU A N 1
ATOM 697 C CA . LEU A 1 91 ? 17.749 4.439 -10.824 1.00 91.19 91 LEU A CA 1
ATOM 698 C C . LEU A 1 91 ? 18.638 3.310 -11.354 1.00 91.19 91 LEU A C 1
ATOM 700 O O . LEU A 1 91 ? 19.692 3.599 -11.910 1.00 91.19 91 LEU A O 1
ATOM 704 N N . ALA A 1 92 ? 18.195 2.056 -11.237 1.00 87.00 92 ALA A N 1
ATOM 705 C CA . ALA A 1 92 ? 18.923 0.899 -11.761 1.00 87.00 92 ALA A CA 1
ATOM 706 C C . ALA A 1 92 ? 19.101 0.968 -13.287 1.00 87.00 92 ALA A C 1
ATOM 708 O O . ALA A 1 92 ? 20.160 0.639 -13.810 1.00 87.00 92 ALA A O 1
ATOM 709 N N . ALA A 1 93 ? 18.101 1.477 -14.008 1.00 88.81 93 ALA A N 1
ATOM 710 C CA . ALA A 1 93 ? 18.180 1.648 -15.455 1.00 88.81 93 ALA A CA 1
ATOM 711 C C . ALA A 1 93 ? 19.254 2.644 -15.906 1.00 88.81 93 ALA A C 1
ATOM 713 O 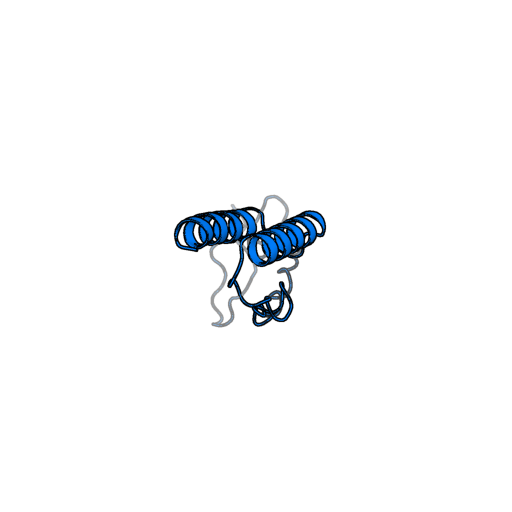O . ALA A 1 93 ? 19.657 2.602 -17.059 1.00 88.81 93 ALA A O 1
ATOM 714 N N . LYS A 1 94 ? 19.716 3.547 -15.034 1.00 89.19 94 LYS A N 1
ATOM 715 C CA . LYS A 1 94 ? 20.800 4.485 -15.369 1.00 89.19 94 LYS A CA 1
ATOM 716 C C . LYS A 1 94 ? 22.180 3.831 -15.371 1.00 89.19 94 LYS A C 1
ATOM 718 O O . LYS A 1 94 ? 23.130 4.464 -15.816 1.00 89.19 94 LYS A O 1
ATOM 723 N N . THR A 1 95 ? 22.300 2.633 -14.801 1.00 84.62 95 THR A N 1
ATOM 724 C CA . THR A 1 95 ? 23.562 1.888 -14.696 1.00 84.62 95 THR A CA 1
ATOM 725 C C . THR A 1 95 ? 23.649 0.708 -15.664 1.00 84.62 95 THR A C 1
ATOM 727 O O . THR A 1 95 ? 24.650 -0.002 -15.632 1.00 84.62 95 THR A O 1
ATOM 730 N N . LEU A 1 96 ? 22.601 0.487 -16.465 1.00 79.69 96 LEU A N 1
ATOM 731 C CA . LEU A 1 96 ? 22.589 -0.447 -17.594 1.00 79.69 96 LEU A CA 1
ATOM 732 C C . LEU A 1 96 ? 23.218 0.214 -18.822 1.00 79.69 96 LEU A C 1
ATOM 734 O O . LEU A 1 96 ? 23.906 -0.514 -19.567 1.00 79.69 96 LEU A O 1
#

Secondary structure (DSSP, 8-state):
-PPBP-PBPTTSPBP-SBPPTT-SS-TTT-TTS------------TTSS-SPPP--SHHHHHHHHHHHHHHHHTTSS-HHHHHHHHHHHHHHGGG-

Radius of gyration: 23.55 Å; chains: 1; bounding box: 49×25×59 Å